Protein AF-A0A5E4IX55-F1 (afdb_monomer)

Radius of gyration: 18.2 Å; Cα contacts (8 Å, |Δi|>4): 88; chains: 1; bounding box: 45×21×56 Å

Sequence (107 aa):
MPLTCTFTAFGRRRVWPRFGTGIRASKFQLYNTPCQGTGADLIKLVMCEIYKRLDSEEAKIIGSIHNEILLEVPEDKAEEYAKMLCEVMNSIGSELLIQCRLHQKQR

Structure (mmCIF, N/CA/C/O backbone):
data_AF-A0A5E4IX55-F1
#
_entry.id   AF-A0A5E4IX55-F1
#
loop_
_atom_site.group_PDB
_atom_site.id
_atom_site.type_symbol
_atom_site.label_atom_id
_atom_site.label_alt_i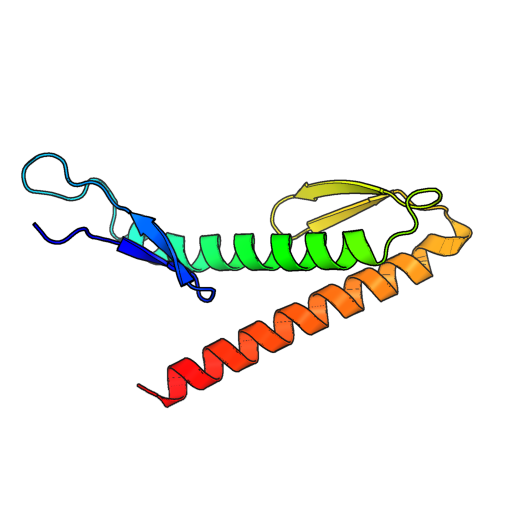d
_atom_site.label_comp_id
_atom_site.label_asym_id
_atom_sit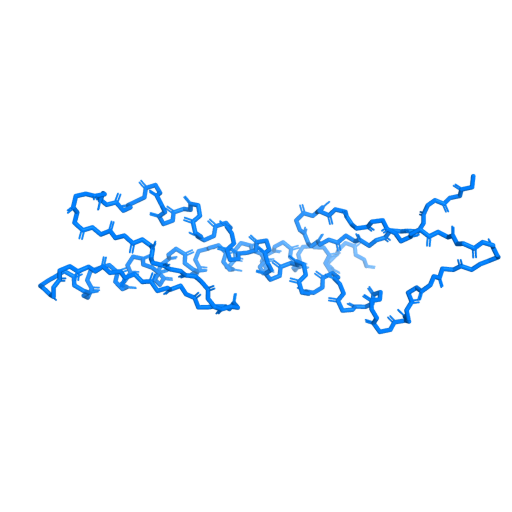e.label_entity_id
_atom_site.label_seq_id
_atom_site.pdbx_PDB_ins_code
_atom_site.Cartn_x
_atom_site.Cartn_y
_atom_site.Cartn_z
_atom_site.occupancy
_atom_site.B_iso_or_equiv
_atom_site.auth_seq_id
_atom_site.auth_comp_id
_atom_site.auth_asym_id
_atom_site.auth_atom_id
_atom_site.pdbx_PDB_model_num
ATOM 1 N N . MET A 1 1 ? 11.135 -9.776 -32.321 1.00 48.53 1 MET A N 1
ATOM 2 C CA . MET A 1 1 ? 11.803 -8.543 -31.834 1.00 48.53 1 MET A CA 1
ATOM 3 C C . MET A 1 1 ? 11.680 -8.481 -30.317 1.00 48.53 1 MET A C 1
ATOM 5 O O . MET A 1 1 ? 10.581 -8.737 -29.836 1.00 48.53 1 MET A O 1
ATOM 9 N N . PRO A 1 2 ? 12.750 -8.186 -29.557 1.00 61.44 2 PRO A N 1
ATOM 10 C CA . PRO A 1 2 ? 12.667 -8.155 -28.100 1.00 61.44 2 PRO A CA 1
ATOM 11 C C . PRO A 1 2 ? 11.823 -6.962 -27.631 1.00 61.44 2 PRO A C 1
ATOM 13 O O . PRO A 1 2 ? 12.058 -5.818 -28.023 1.00 61.44 2 PRO A O 1
ATOM 16 N N . LEU A 1 3 ? 10.819 -7.241 -26.800 1.00 72.38 3 LEU A N 1
ATOM 17 C CA . LEU A 1 3 ? 10.001 -6.224 -26.142 1.00 72.38 3 LEU A CA 1
ATOM 18 C C . LEU A 1 3 ? 10.849 -5.492 -25.100 1.00 72.38 3 LEU A C 1
ATOM 20 O O . LEU A 1 3 ? 11.465 -6.125 -24.243 1.00 72.38 3 LEU A O 1
ATOM 24 N N . THR A 1 4 ? 10.855 -4.159 -25.129 1.00 86.56 4 THR A N 1
ATOM 25 C CA . THR A 1 4 ? 11.454 -3.385 -24.039 1.00 86.56 4 THR A CA 1
ATOM 26 C C . THR A 1 4 ? 10.449 -3.257 -22.906 1.00 86.56 4 THR A C 1
ATOM 28 O O . THR A 1 4 ? 9.304 -2.853 -23.110 1.00 86.56 4 THR A O 1
ATOM 31 N N . CYS A 1 5 ? 10.866 -3.627 -21.704 1.00 90.31 5 CYS A N 1
ATOM 32 C CA . CYS A 1 5 ? 10.012 -3.638 -20.530 1.00 90.31 5 CYS A CA 1
ATOM 33 C C . CYS A 1 5 ? 10.764 -3.135 -19.300 1.00 90.31 5 CYS A C 1
ATOM 35 O O . CYS A 1 5 ? 11.987 -3.214 -19.216 1.00 90.31 5 CYS A O 1
ATOM 37 N N . THR A 1 6 ? 10.000 -2.595 -18.359 1.00 93.38 6 THR A N 1
ATOM 38 C CA . THR A 1 6 ? 10.460 -2.224 -17.019 1.00 93.38 6 THR A CA 1
ATOM 39 C C . THR A 1 6 ? 9.608 -2.959 -15.994 1.00 93.38 6 THR A C 1
ATOM 41 O O . THR A 1 6 ? 8.428 -3.216 -16.254 1.00 93.38 6 THR A O 1
ATOM 44 N N . PHE A 1 7 ? 10.180 -3.259 -14.834 1.00 94.19 7 PHE A N 1
ATOM 45 C CA . PHE A 1 7 ? 9.525 -4.024 -13.775 1.00 94.19 7 PHE A CA 1
ATOM 46 C C . PHE A 1 7 ? 9.537 -3.234 -12.469 1.00 94.19 7 PHE A C 1
ATOM 48 O O . PHE A 1 7 ? 10.482 -2.489 -12.211 1.00 94.19 7 PHE A O 1
ATOM 55 N N . THR A 1 8 ? 8.483 -3.376 -11.671 1.00 94.75 8 THR A N 1
ATOM 56 C CA . THR A 1 8 ? 8.476 -2.925 -10.272 1.00 94.75 8 THR A CA 1
ATOM 57 C C . THR A 1 8 ? 9.255 -3.913 -9.401 1.00 94.75 8 THR A C 1
ATOM 59 O O . THR A 1 8 ? 9.570 -5.016 -9.854 1.00 94.75 8 THR A O 1
ATOM 62 N N . ALA A 1 9 ? 9.555 -3.551 -8.150 1.00 91.56 9 ALA A N 1
ATOM 63 C CA . ALA A 1 9 ? 10.216 -4.461 -7.207 1.00 91.56 9 ALA A CA 1
ATOM 64 C C . ALA A 1 9 ? 9.401 -5.746 -6.958 1.00 91.56 9 ALA A C 1
ATOM 66 O O . ALA A 1 9 ? 9.974 -6.815 -6.783 1.00 91.56 9 ALA A O 1
ATOM 67 N N . PHE A 1 10 ? 8.071 -5.654 -7.048 1.00 91.12 10 PHE A N 1
ATOM 68 C CA . PHE A 1 10 ? 7.143 -6.783 -6.933 1.00 91.12 10 PHE A CA 1
ATOM 69 C C . PHE A 1 10 ? 6.908 -7.525 -8.264 1.00 91.12 10 PHE A C 1
ATOM 71 O O . PHE A 1 10 ? 6.009 -8.353 -8.375 1.00 91.12 10 PHE A O 1
ATOM 78 N N . GLY A 1 11 ? 7.683 -7.221 -9.311 1.00 91.69 11 GLY A N 1
ATOM 79 C CA . GLY A 1 11 ? 7.651 -7.948 -10.582 1.00 91.69 11 GLY A CA 1
ATOM 80 C C . GLY A 1 11 ? 6.551 -7.524 -11.559 1.00 91.69 11 GLY A C 1
ATOM 81 O O . GLY A 1 11 ? 6.450 -8.096 -12.649 1.00 91.69 11 GLY A O 1
ATOM 82 N N . ARG A 1 12 ? 5.748 -6.493 -11.255 1.00 95.00 12 ARG A N 1
ATOM 83 C CA . ARG A 1 12 ? 4.741 -5.996 -12.203 1.00 95.00 12 ARG A CA 1
ATOM 84 C C . ARG A 1 12 ? 5.422 -5.385 -13.425 1.00 95.00 12 ARG A C 1
ATOM 86 O O . ARG A 1 12 ? 6.242 -4.474 -13.321 1.00 95.00 12 ARG A O 1
ATOM 93 N N . ARG A 1 13 ? 5.043 -5.867 -14.609 1.00 94.50 13 ARG A N 1
ATOM 94 C CA . ARG A 1 13 ? 5.646 -5.482 -15.891 1.00 94.50 13 ARG A CA 1
ATOM 95 C C . ARG A 1 13 ? 4.914 -4.310 -16.541 1.00 94.50 13 ARG A C 1
ATOM 97 O O . ARG A 1 13 ? 3.702 -4.363 -16.733 1.00 94.50 13 ARG A O 1
ATOM 104 N N . ARG A 1 14 ? 5.665 -3.308 -17.007 1.00 92.88 14 ARG A N 1
ATOM 105 C CA . ARG A 1 14 ? 5.211 -2.338 -18.015 1.00 92.88 14 ARG A CA 1
ATOM 106 C C . ARG A 1 14 ? 5.923 -2.609 -19.333 1.00 92.88 14 ARG A C 1
ATOM 108 O O . ARG A 1 14 ? 7.152 -2.633 -19.385 1.00 92.88 14 ARG A O 1
ATOM 115 N N . VAL A 1 15 ? 5.144 -2.794 -20.394 1.00 91.62 15 VAL A N 1
ATOM 116 C CA . VAL A 1 15 ? 5.659 -2.945 -21.758 1.00 91.62 15 VAL A CA 1
ATOM 117 C C . VAL A 1 15 ? 5.760 -1.570 -22.406 1.00 91.62 15 VAL A C 1
ATOM 119 O O . VAL A 1 15 ? 4.824 -0.774 -22.333 1.00 91.62 15 VAL A O 1
ATOM 122 N N . TRP A 1 16 ? 6.890 -1.300 -23.049 1.00 90.31 16 TRP A N 1
ATOM 123 C CA . TRP A 1 16 ? 7.120 -0.079 -23.808 1.00 90.31 16 TRP A CA 1
ATOM 124 C C . TRP A 1 16 ? 7.035 -0.395 -25.300 1.00 90.31 16 TRP A C 1
ATOM 126 O O . TRP A 1 16 ? 7.998 -0.924 -25.865 1.00 90.31 16 TRP A O 1
ATOM 136 N N . PRO A 1 17 ? 5.884 -0.124 -25.946 1.00 83.06 17 PRO A N 1
ATOM 137 C CA . PRO A 1 17 ? 5.704 -0.453 -27.349 1.00 83.06 17 PRO A CA 1
ATOM 138 C C . PRO A 1 17 ? 6.698 0.328 -28.212 1.00 83.06 17 PRO A C 1
ATOM 140 O O . PRO A 1 17 ? 6.972 1.511 -27.978 1.00 83.06 17 PRO A O 1
ATOM 143 N N . ARG A 1 18 ? 7.239 -0.356 -29.220 1.00 80.38 18 ARG A N 1
ATOM 144 C CA . ARG A 1 18 ? 8.049 0.260 -30.270 1.00 80.38 18 ARG A CA 1
ATOM 145 C C . ARG A 1 18 ? 7.142 0.667 -31.422 1.00 80.38 18 ARG A C 1
ATOM 147 O O . ARG A 1 18 ? 6.292 -0.112 -31.837 1.00 80.38 18 ARG A O 1
ATOM 154 N N . PHE A 1 19 ? 7.357 1.870 -31.938 1.00 69.62 19 PHE A N 1
ATOM 155 C CA . PHE A 1 19 ? 6.723 2.353 -33.161 1.00 69.62 19 PHE A CA 1
ATOM 156 C C . PHE A 1 19 ? 7.842 2.740 -34.129 1.00 69.62 19 PHE A C 1
ATOM 158 O O . PHE A 1 19 ? 8.663 3.601 -33.812 1.00 69.62 19 PHE A O 1
ATOM 165 N N . GLY A 1 20 ? 7.921 2.066 -35.279 1.00 72.81 20 GLY A N 1
ATOM 166 C CA . GLY A 1 20 ? 9.060 2.200 -36.190 1.00 72.81 20 GLY A CA 1
ATOM 167 C C . GLY A 1 20 ? 10.365 1.695 -35.560 1.00 72.81 20 GLY A C 1
ATOM 168 O O . GLY A 1 20 ? 10.412 0.604 -34.994 1.00 72.81 20 GLY A O 1
ATOM 169 N N . THR A 1 21 ? 11.438 2.484 -35.641 1.00 69.88 21 THR A N 1
ATOM 170 C CA . THR A 1 21 ? 12.787 2.083 -35.196 1.00 69.88 21 THR A CA 1
ATOM 171 C C . THR A 1 21 ? 13.034 2.244 -33.689 1.00 69.88 21 THR A C 1
ATOM 173 O O . THR A 1 21 ? 14.022 1.717 -33.171 1.00 69.88 21 THR A O 1
ATOM 176 N N . GLY A 1 22 ? 12.147 2.921 -32.950 1.00 76.00 22 GLY A N 1
ATOM 177 C CA . GLY A 1 22 ? 12.412 3.364 -31.577 1.00 76.00 22 GLY A CA 1
ATOM 178 C C . GLY A 1 22 ? 11.294 3.102 -30.567 1.00 76.00 22 GLY A C 1
ATOM 179 O O . GLY A 1 22 ? 10.155 2.779 -30.905 1.00 76.00 22 GLY A O 1
ATOM 180 N N . ILE A 1 23 ? 11.645 3.252 -29.290 1.00 79.25 23 ILE A N 1
ATOM 181 C CA . ILE A 1 23 ? 10.705 3.280 -28.163 1.00 79.25 23 ILE A CA 1
ATOM 182 C C . ILE A 1 23 ? 10.296 4.742 -27.955 1.00 79.25 23 ILE A C 1
ATOM 184 O O . ILE A 1 23 ? 11.165 5.607 -27.901 1.00 79.25 23 ILE A O 1
ATOM 188 N N . ARG A 1 24 ? 8.995 5.033 -27.816 1.00 80.56 24 ARG A N 1
ATOM 189 C CA . ARG A 1 24 ? 8.500 6.411 -27.582 1.00 80.56 24 ARG A CA 1
ATOM 190 C C . ARG A 1 24 ? 8.779 6.955 -26.174 1.00 80.56 24 ARG A C 1
ATOM 192 O O . ARG A 1 24 ? 8.614 8.146 -25.941 1.00 80.56 24 ARG A O 1
ATOM 199 N N . ALA A 1 25 ? 9.158 6.094 -25.235 1.00 84.19 25 ALA A N 1
ATOM 200 C CA . ALA A 1 25 ? 9.420 6.470 -23.853 1.00 84.19 25 ALA A CA 1
ATOM 201 C C . ALA A 1 25 ? 10.739 7.231 -23.713 1.00 84.19 25 ALA A C 1
ATOM 203 O O . ALA A 1 25 ? 11.774 6.791 -24.219 1.00 84.19 25 ALA A O 1
ATOM 204 N N . SER A 1 26 ? 10.721 8.334 -22.967 1.00 89.00 26 SER A N 1
ATOM 205 C CA . SER A 1 26 ? 11.956 9.019 -22.593 1.00 89.00 26 SER A CA 1
ATOM 206 C C . SER A 1 26 ? 12.773 8.166 -21.615 1.00 89.00 26 SER A C 1
ATOM 208 O O . SER A 1 26 ? 12.230 7.338 -20.879 1.00 89.00 26 SER A O 1
ATOM 210 N N . LYS A 1 27 ? 14.091 8.400 -21.548 1.00 88.12 27 LYS A N 1
ATOM 211 C CA . LYS A 1 27 ? 14.953 7.759 -20.537 1.00 88.12 27 LYS A CA 1
ATOM 212 C C . LYS A 1 27 ? 14.417 7.995 -19.119 1.00 88.12 27 LYS A C 1
ATOM 214 O O . LYS A 1 27 ? 14.357 7.061 -18.330 1.00 88.12 27 LYS A O 1
ATOM 219 N N . PHE A 1 28 ? 13.938 9.205 -18.828 1.00 90.56 28 PHE A N 1
ATOM 220 C CA . PHE A 1 28 ? 13.334 9.542 -17.536 1.00 90.56 28 PHE A CA 1
ATOM 221 C C . PHE A 1 28 ? 12.102 8.690 -17.222 1.00 90.56 28 PHE A C 1
ATOM 223 O O . PHE A 1 28 ? 11.967 8.203 -16.107 1.00 90.56 28 PHE A O 1
ATOM 230 N N . GLN A 1 29 ? 11.230 8.436 -18.201 1.00 91.00 29 GLN A N 1
ATOM 231 C CA . GLN A 1 29 ? 10.075 7.557 -18.000 1.00 91.00 29 GLN A CA 1
ATOM 232 C C . GLN A 1 29 ? 10.489 6.113 -17.706 1.00 91.00 29 GLN A C 1
ATOM 234 O O . GLN A 1 29 ? 9.873 5.464 -16.856 1.00 91.00 29 GLN A O 1
ATOM 239 N N . LEU A 1 30 ? 11.534 5.621 -18.379 1.00 91.06 30 LEU A N 1
ATOM 240 C CA . LEU A 1 30 ? 12.079 4.284 -18.140 1.00 91.06 30 LEU A CA 1
ATOM 241 C C . LEU A 1 30 ? 12.646 4.148 -16.720 1.00 91.06 30 LEU A C 1
ATOM 243 O O . LEU A 1 30 ? 12.404 3.127 -16.084 1.00 91.06 30 LEU A O 1
ATOM 247 N N . TYR A 1 31 ? 13.334 5.173 -16.206 1.00 90.56 31 TYR A N 1
ATOM 248 C CA . TYR A 1 31 ? 13.867 5.173 -14.838 1.00 90.56 31 TYR A CA 1
ATOM 249 C C . TYR A 1 31 ? 12.789 5.395 -13.766 1.00 90.56 31 TYR A C 1
ATOM 251 O O . TYR A 1 31 ? 12.811 4.734 -12.731 1.00 90.56 31 TYR A O 1
ATOM 259 N N . ASN A 1 32 ? 11.813 6.272 -14.018 1.00 93.19 32 ASN A N 1
ATOM 260 C CA . ASN A 1 32 ? 10.787 6.620 -13.029 1.00 93.19 32 ASN A CA 1
ATOM 261 C C . ASN A 1 32 ? 9.719 5.533 -12.868 1.00 93.19 32 ASN A C 1
ATOM 263 O O . ASN A 1 32 ? 9.199 5.340 -11.770 1.00 93.19 32 ASN A O 1
ATOM 267 N N . THR A 1 33 ? 9.390 4.803 -13.939 1.00 94.06 33 THR 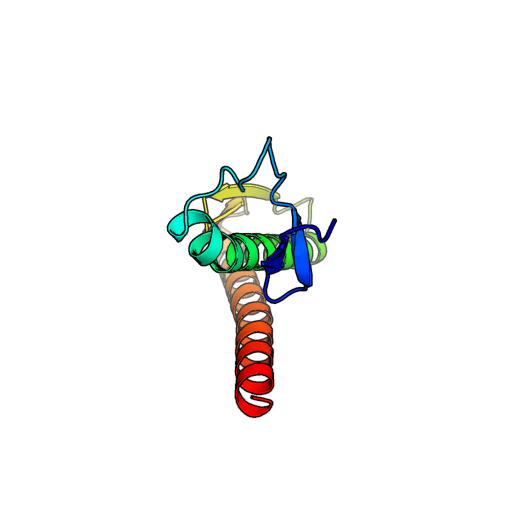A N 1
ATOM 268 C CA . THR A 1 33 ? 8.302 3.813 -13.912 1.00 94.06 33 THR A CA 1
ATOM 269 C C . THR A 1 33 ? 8.511 2.712 -12.867 1.00 94.06 33 THR A C 1
ATOM 271 O O . THR A 1 33 ? 7.557 2.440 -12.139 1.00 94.06 33 THR A O 1
ATOM 274 N N . PRO A 1 34 ? 9.688 2.062 -12.751 1.00 94.62 34 PRO A N 1
ATOM 275 C CA . PRO A 1 34 ? 9.946 1.100 -11.681 1.00 94.62 34 PRO A CA 1
ATOM 276 C C . PRO A 1 34 ? 9.670 1.659 -10.285 1.00 94.62 34 PRO A C 1
ATOM 278 O O . PRO A 1 34 ? 9.004 1.002 -9.489 1.00 94.62 34 PRO A O 1
ATOM 281 N N . CYS A 1 35 ? 10.132 2.881 -10.005 1.00 92.94 35 CYS A N 1
ATOM 282 C CA . CYS A 1 35 ? 9.988 3.517 -8.698 1.00 92.94 35 CYS A CA 1
ATOM 283 C C . CYS A 1 35 ? 8.518 3.849 -8.394 1.00 92.94 35 CYS A C 1
ATOM 285 O O . CYS A 1 35 ? 7.952 3.339 -7.428 1.00 92.94 35 CYS A O 1
ATOM 287 N N . GLN A 1 36 ? 7.858 4.604 -9.279 1.00 93.88 36 GLN A N 1
ATOM 288 C CA . GLN A 1 36 ? 6.448 4.972 -9.116 1.00 93.88 36 GLN A CA 1
ATOM 289 C C . GLN A 1 36 ? 5.540 3.738 -9.092 1.00 93.88 36 GLN A C 1
ATOM 291 O O . GLN A 1 36 ? 4.596 3.657 -8.309 1.00 93.88 36 GLN A O 1
ATOM 296 N N . GLY A 1 37 ? 5.827 2.758 -9.949 1.00 95.06 37 GLY A N 1
ATOM 297 C CA . GLY A 1 37 ? 5.094 1.504 -9.987 1.00 95.06 37 GLY A CA 1
ATOM 298 C C . GLY A 1 37 ? 5.230 0.726 -8.681 1.00 95.06 37 GLY A C 1
ATOM 299 O O . GLY A 1 37 ? 4.223 0.242 -8.182 1.00 95.06 37 GLY A O 1
ATOM 300 N N . THR A 1 38 ? 6.429 0.668 -8.102 1.00 94.81 38 THR A N 1
ATOM 301 C CA . THR A 1 38 ? 6.653 0.016 -6.803 1.00 94.81 38 THR A CA 1
ATOM 302 C C . THR A 1 38 ? 5.884 0.716 -5.684 1.00 94.81 38 THR A C 1
ATOM 304 O O . THR A 1 38 ? 5.230 0.041 -4.896 1.00 94.81 38 THR A O 1
ATOM 307 N N . GLY A 1 39 ? 5.869 2.054 -5.651 1.00 94.00 39 GLY A N 1
ATOM 308 C CA . GLY A 1 39 ? 5.039 2.800 -4.696 1.00 94.00 39 GLY A CA 1
ATOM 309 C C . GLY A 1 39 ? 3.543 2.501 -4.856 1.00 94.00 39 GLY A C 1
ATOM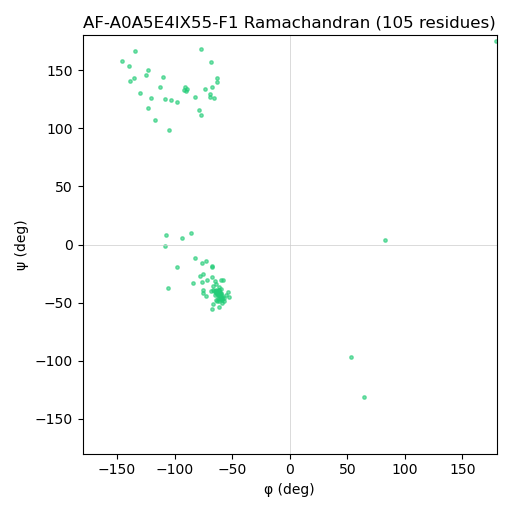 310 O O . GLY A 1 39 ? 2.843 2.269 -3.874 1.00 94.00 39 GLY A O 1
ATOM 311 N N . ALA A 1 40 ? 3.065 2.413 -6.101 1.00 94.62 40 ALA A N 1
ATOM 312 C CA . ALA A 1 40 ? 1.680 2.048 -6.398 1.00 94.62 40 ALA A CA 1
ATOM 313 C C . ALA A 1 40 ? 1.337 0.589 -6.042 1.00 94.62 40 ALA A C 1
ATOM 315 O O . ALA A 1 40 ? 0.175 0.287 -5.782 1.00 94.62 40 ALA A O 1
ATOM 316 N N . ASP A 1 41 ? 2.308 -0.323 -6.064 1.00 95.06 41 ASP A N 1
ATOM 317 C CA . ASP A 1 41 ? 2.113 -1.700 -5.598 1.00 95.06 41 ASP A CA 1
ATOM 318 C C . ASP A 1 41 ? 2.022 -1.740 -4.072 1.00 95.06 41 ASP A C 1
ATOM 320 O O . ASP A 1 41 ? 1.114 -2.361 -3.527 1.00 95.06 41 ASP A O 1
ATOM 324 N N . LEU A 1 42 ? 2.904 -1.008 -3.389 1.00 94.88 42 LEU A N 1
ATOM 325 C CA . LEU A 1 42 ? 2.950 -0.949 -1.934 1.00 94.88 42 LEU A CA 1
ATOM 326 C C . LEU A 1 42 ? 1.655 -0.389 -1.338 1.00 94.88 42 LEU A C 1
ATOM 328 O O . LEU A 1 42 ? 1.072 -1.026 -0.465 1.00 94.88 42 LEU A O 1
ATOM 332 N N . ILE A 1 43 ? 1.154 0.742 -1.849 1.00 95.06 43 ILE A N 1
ATOM 333 C CA . ILE A 1 43 ? -0.104 1.319 -1.349 1.00 95.06 43 ILE A CA 1
ATOM 334 C C . ILE A 1 43 ? -1.281 0.356 -1.548 1.00 95.06 43 ILE A C 1
ATOM 336 O O . ILE A 1 43 ? -2.125 0.228 -0.671 1.00 95.06 43 ILE A O 1
ATOM 340 N N . LYS A 1 44 ? -1.308 -0.396 -2.657 1.00 95.12 44 LYS A N 1
ATOM 341 C CA . LYS A 1 44 ? -2.355 -1.396 -2.911 1.00 95.12 44 LYS A CA 1
ATOM 342 C C . LYS A 1 44 ? -2.262 -2.585 -1.966 1.00 95.12 44 LYS A C 1
ATOM 344 O O . LYS A 1 44 ? -3.295 -3.057 -1.512 1.00 95.12 44 L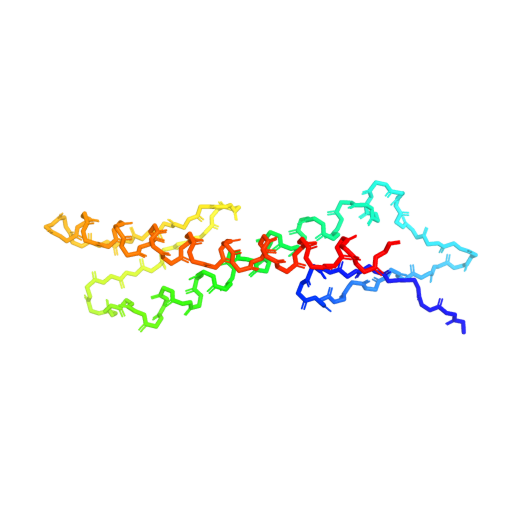YS A O 1
ATOM 349 N N . LEU A 1 45 ? -1.056 -3.062 -1.661 1.00 95.50 45 LEU A N 1
ATOM 350 C CA . LEU A 1 45 ? -0.859 -4.123 -0.670 1.00 95.50 45 LEU A CA 1
ATOM 351 C C . LEU A 1 45 ? -1.341 -3.674 0.712 1.00 95.50 45 LEU A C 1
ATOM 353 O O . LEU A 1 45 ? -2.079 -4.410 1.361 1.00 95.50 45 LEU A O 1
ATOM 357 N N . VAL A 1 46 ? -0.994 -2.446 1.111 1.00 96.44 46 VAL A N 1
ATOM 358 C CA . VAL A 1 46 ? -1.465 -1.827 2.357 1.00 96.44 46 VAL A CA 1
ATOM 359 C C . VAL A 1 46 ? -2.992 -1.743 2.376 1.00 96.44 46 VAL A C 1
ATOM 361 O O . VAL A 1 46 ? -3.611 -2.219 3.323 1.00 96.44 46 VAL A O 1
ATOM 364 N N . MET A 1 47 ? -3.615 -1.220 1.316 1.00 95.75 47 MET A N 1
ATOM 365 C CA . MET A 1 47 ? -5.077 -1.139 1.207 1.00 95.75 47 MET A CA 1
ATOM 366 C C . MET A 1 47 ? -5.744 -2.515 1.288 1.00 95.75 47 MET A C 1
ATOM 368 O O . MET A 1 47 ? -6.731 -2.664 2.000 1.00 95.75 47 MET A O 1
ATOM 372 N N . CYS A 1 48 ? -5.211 -3.526 0.594 1.00 95.56 48 CYS A N 1
ATOM 373 C CA . CYS A 1 48 ? -5.728 -4.893 0.656 1.00 95.56 48 CYS A CA 1
ATOM 374 C C . CYS A 1 48 ? -5.646 -5.478 2.069 1.00 95.56 48 CYS A C 1
ATOM 376 O O . CYS A 1 48 ? -6.545 -6.208 2.472 1.00 95.56 48 CYS A O 1
ATOM 378 N N . GLU A 1 49 ? -4.572 -5.203 2.807 1.00 96.62 49 GLU A N 1
ATOM 379 C CA . GLU A 1 49 ? -4.394 -5.727 4.160 1.00 96.62 49 GLU A CA 1
ATOM 380 C C . GLU A 1 49 ? -5.280 -5.004 5.179 1.00 96.62 49 GLU A C 1
ATOM 382 O O . GLU A 1 49 ? -5.931 -5.660 5.986 1.00 96.62 49 GLU A O 1
ATOM 387 N N . ILE A 1 50 ? -5.397 -3.677 5.081 1.00 95.56 50 ILE A N 1
ATOM 388 C CA . ILE A 1 50 ? -6.351 -2.893 5.877 1.00 95.56 50 ILE A CA 1
ATOM 389 C C . ILE A 1 50 ? -7.775 -3.370 5.613 1.00 95.56 50 ILE A C 1
ATOM 391 O O . ILE A 1 50 ? -8.515 -3.615 6.556 1.00 95.56 50 ILE A O 1
ATOM 395 N N . TYR A 1 51 ? -8.154 -3.564 4.348 1.00 94.69 51 TYR A N 1
ATOM 396 C CA . TYR A 1 51 ? -9.508 -3.980 3.984 1.00 94.69 51 TYR A CA 1
ATOM 397 C C . TYR A 1 51 ? -9.927 -5.311 4.629 1.00 94.69 51 TYR A C 1
ATOM 399 O O . TYR A 1 51 ? -11.098 -5.494 4.930 1.00 94.69 51 TYR A O 1
ATOM 407 N N . LYS A 1 52 ? -8.982 -6.226 4.890 1.00 94.62 52 LYS A N 1
ATOM 408 C CA . LYS A 1 52 ? -9.259 -7.479 5.617 1.00 94.62 52 LYS A CA 1
ATOM 409 C C . LYS A 1 52 ? -9.434 -7.290 7.127 1.00 94.62 52 LYS A C 1
ATOM 411 O O . LYS A 1 52 ? -10.010 -8.160 7.767 1.00 94.62 52 LYS A O 1
ATOM 416 N N . ARG A 1 53 ? -8.843 -6.235 7.695 1.00 94.44 53 ARG A N 1
ATOM 417 C CA . ARG A 1 53 ? -8.824 -5.955 9.142 1.00 94.44 53 ARG A CA 1
ATOM 418 C C . ARG A 1 53 ? -9.890 -4.954 9.572 1.00 94.44 53 ARG A C 1
ATOM 420 O O . ARG A 1 53 ? -10.183 -4.876 10.756 1.00 94.44 53 ARG A O 1
ATOM 427 N N . LEU A 1 54 ? -10.420 -4.17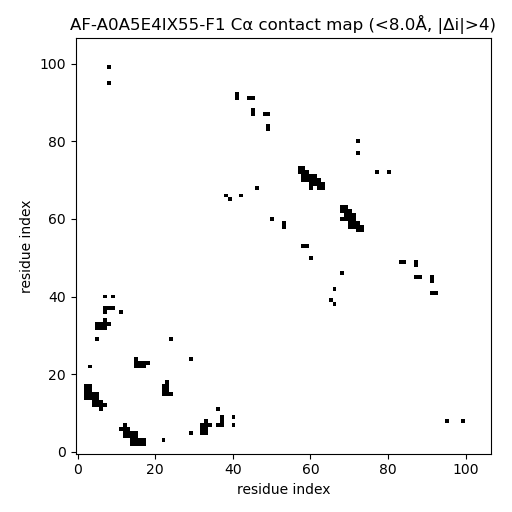3 8.634 1.00 94.06 54 LEU A N 1
ATOM 428 C CA . LEU A 1 54 ? -11.503 -3.235 8.889 1.00 94.06 54 LEU A CA 1
ATOM 429 C C . LEU A 1 54 ? -12.794 -3.981 9.218 1.00 94.06 54 LEU A C 1
ATOM 431 O O . LEU A 1 54 ? -13.183 -4.901 8.496 1.00 94.06 54 LEU A O 1
ATOM 435 N N . ASP A 1 55 ? -13.495 -3.512 10.245 1.00 93.56 55 ASP A N 1
ATOM 436 C CA . ASP A 1 55 ? -14.907 -3.818 10.408 1.00 93.56 55 ASP A CA 1
ATOM 437 C C . ASP A 1 55 ? -15.720 -2.913 9.472 1.00 93.56 55 ASP A C 1
ATOM 439 O O . ASP A 1 55 ? -15.712 -1.691 9.610 1.00 93.56 55 ASP A O 1
ATOM 443 N N . SER A 1 56 ? -16.415 -3.508 8.501 1.00 91.38 56 SER A N 1
ATOM 444 C CA . SER A 1 56 ? -17.196 -2.765 7.508 1.00 91.38 56 SER A CA 1
ATOM 445 C C . SER A 1 56 ? -18.420 -2.041 8.075 1.00 91.38 56 SER A C 1
ATOM 447 O O . SER A 1 56 ? -18.955 -1.155 7.401 1.00 91.38 56 SER A O 1
ATOM 449 N N . GLU A 1 57 ? -18.889 -2.424 9.267 1.00 93.12 57 GLU A N 1
ATOM 450 C CA . GLU A 1 57 ? -19.987 -1.731 9.949 1.00 93.12 57 GLU A CA 1
ATOM 451 C C . GLU A 1 57 ? -19.510 -0.435 10.614 1.00 93.12 57 GLU A C 1
ATOM 453 O O . GLU A 1 57 ? -20.280 0.520 10.724 1.00 93.12 57 GLU A O 1
ATOM 458 N N . GLU A 1 58 ? -18.230 -0.366 10.982 1.00 92.06 58 GLU A N 1
ATOM 459 C CA . GLU A 1 58 ? -17.664 0.752 11.737 1.00 92.06 58 GLU A CA 1
ATOM 460 C C . GLU A 1 58 ? -16.790 1.664 10.879 1.00 92.06 58 GLU A C 1
ATOM 462 O O . GLU A 1 58 ? -16.808 2.878 11.050 1.00 92.06 58 GLU A O 1
ATOM 467 N N . ALA A 1 59 ? -16.028 1.098 9.948 1.00 95.69 59 ALA A N 1
ATOM 468 C CA . ALA A 1 59 ? -14.932 1.785 9.291 1.00 95.69 59 ALA A CA 1
ATOM 469 C C . ALA A 1 59 ? -14.916 1.555 7.778 1.00 95.69 59 ALA A C 1
ATOM 471 O O . ALA A 1 59 ? -15.207 0.469 7.269 1.00 95.69 59 ALA A O 1
ATOM 472 N N . LYS A 1 60 ? -14.537 2.593 7.025 1.00 95.25 60 LYS A N 1
ATOM 473 C CA . LYS A 1 60 ? -14.500 2.549 5.556 1.00 95.25 60 LYS A CA 1
ATOM 474 C C . LYS A 1 60 ? -13.261 3.236 5.007 1.00 95.25 60 LYS A C 1
ATOM 476 O O . LYS A 1 60 ? -12.873 4.311 5.455 1.00 95.25 60 LYS A O 1
ATOM 481 N N . ILE A 1 61 ? -12.676 2.645 3.966 1.00 95.62 61 ILE A N 1
ATOM 482 C CA . ILE A 1 61 ? -11.686 3.334 3.134 1.00 95.62 61 ILE A CA 1
ATOM 483 C C . ILE A 1 61 ? -12.448 4.286 2.215 1.00 95.62 61 ILE A C 1
ATOM 485 O O . ILE A 1 61 ? -13.148 3.834 1.310 1.00 95.62 61 ILE A O 1
ATOM 489 N N . ILE A 1 62 ? -12.301 5.593 2.422 1.00 95.81 62 ILE A N 1
ATOM 490 C CA . ILE A 1 62 ? -12.929 6.606 1.560 1.00 95.81 62 ILE A CA 1
ATOM 491 C C . ILE A 1 62 ? -12.079 6.881 0.318 1.00 95.81 62 ILE A C 1
ATOM 493 O O . ILE A 1 62 ? -12.611 7.108 -0.768 1.00 95.81 62 ILE A O 1
ATOM 497 N N . GLY A 1 63 ? -10.753 6.794 0.432 1.00 93.12 63 GLY A N 1
ATOM 498 C CA . GLY A 1 63 ? -9.879 6.952 -0.723 1.00 93.12 63 GLY A CA 1
ATOM 499 C C . GLY A 1 63 ? -8.395 6.853 -0.405 1.00 93.12 63 GLY A C 1
ATOM 50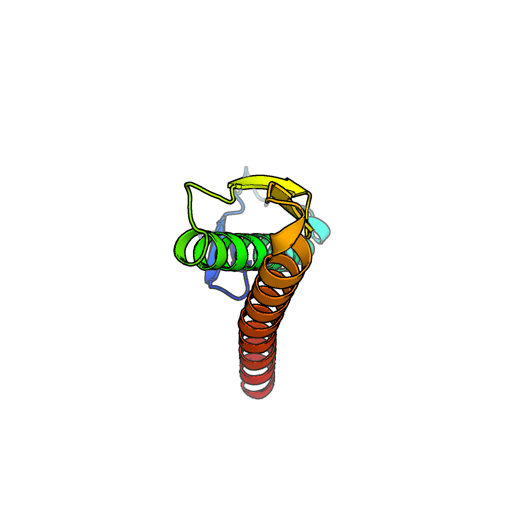0 O O . GLY A 1 63 ? -7.982 6.749 0.748 1.00 93.12 63 GLY A O 1
ATOM 501 N N . SER A 1 64 ? -7.591 6.903 -1.465 1.00 93.31 64 SER A N 1
ATOM 502 C CA . SER A 1 64 ? -6.135 7.004 -1.377 1.00 93.31 64 SER A CA 1
ATOM 503 C C . SER A 1 64 ? -5.634 8.134 -2.269 1.00 93.31 64 SER A C 1
ATOM 505 O O . SER A 1 64 ? -5.975 8.168 -3.456 1.00 93.31 64 SER A O 1
ATOM 507 N N . ILE A 1 65 ? -4.790 9.010 -1.735 1.00 91.75 65 ILE A N 1
ATOM 508 C CA . ILE A 1 65 ? -4.155 10.094 -2.488 1.00 91.75 65 ILE A CA 1
ATOM 509 C C . ILE A 1 65 ? -2.654 9.841 -2.466 1.00 91.75 65 ILE A C 1
ATOM 511 O O . ILE A 1 65 ? -2.003 10.006 -1.444 1.00 91.75 65 ILE A O 1
ATOM 515 N N . HIS A 1 66 ? -2.098 9.416 -3.601 1.00 87.06 66 HIS A N 1
ATOM 516 C CA . HIS A 1 66 ? -0.686 9.043 -3.728 1.00 87.06 66 HIS A CA 1
ATOM 517 C C . HIS A 1 66 ? -0.230 8.003 -2.684 1.00 87.06 66 HIS A C 1
ATOM 519 O O . HIS A 1 66 ? -0.387 6.805 -2.910 1.00 87.06 66 HIS A O 1
ATOM 525 N N . ASN A 1 67 ? 0.371 8.459 -1.588 1.00 87.38 67 ASN A N 1
ATOM 526 C CA . ASN A 1 67 ? 0.932 7.683 -0.484 1.00 87.38 67 ASN A CA 1
ATOM 527 C C . ASN A 1 67 ? 0.094 7.768 0.804 1.00 87.38 67 ASN A C 1
ATOM 529 O O . ASN A 1 67 ? 0.537 7.288 1.844 1.00 87.38 67 ASN A O 1
ATOM 533 N N . GLU A 1 68 ? -1.092 8.365 0.737 1.00 92.81 68 GLU A N 1
ATOM 534 C CA . GLU A 1 68 ? -2.005 8.546 1.861 1.00 92.81 68 GLU A CA 1
ATOM 535 C C . GLU A 1 68 ? -3.242 7.664 1.690 1.00 92.81 68 GLU A C 1
ATOM 537 O O . GLU A 1 68 ? -3.733 7.470 0.573 1.00 92.81 68 GLU A O 1
ATOM 542 N N . ILE A 1 69 ? -3.752 7.141 2.804 1.00 94.88 69 ILE A N 1
ATOM 543 C CA . ILE A 1 69 ? -5.013 6.399 2.883 1.00 94.88 69 ILE A CA 1
ATOM 544 C C . ILE A 1 69 ? -5.906 7.148 3.856 1.00 94.88 69 ILE A C 1
ATOM 546 O O . ILE A 1 69 ? -5.507 7.404 4.989 1.00 94.88 69 ILE A O 1
ATOM 550 N N . LEU A 1 70 ? -7.110 7.478 3.407 1.00 95.25 70 LEU A N 1
ATOM 551 C CA . LEU A 1 70 ? -8.109 8.139 4.225 1.00 95.25 70 LEU A CA 1
ATOM 552 C C . LEU A 1 70 ? -9.150 7.107 4.667 1.00 95.25 70 LEU A C 1
ATOM 554 O O . LEU A 1 70 ? -9.749 6.411 3.838 1.00 95.25 70 LEU A O 1
ATOM 558 N N . LEU A 1 71 ? -9.331 7.015 5.983 1.00 96.25 71 LEU A N 1
ATOM 559 C CA . LEU A 1 71 ? -10.309 6.157 6.639 1.00 96.25 71 LEU A CA 1
ATOM 560 C C . LEU A 1 71 ? -11.378 7.027 7.299 1.00 96.25 71 LEU A C 1
ATOM 562 O O . LEU A 1 71 ? -11.055 8.013 7.957 1.00 96.25 71 LEU A O 1
ATOM 566 N N . GLU A 1 72 ? -12.637 6.646 7.128 1.00 96.81 72 GLU A N 1
ATOM 567 C CA . GLU A 1 72 ? -13.761 7.155 7.912 1.00 96.81 72 GLU A CA 1
ATOM 568 C C . GLU A 1 72 ? -14.046 6.144 9.022 1.00 96.81 72 GLU A C 1
ATOM 570 O O . GLU A 1 72 ? -14.237 4.962 8.729 1.00 96.81 72 GLU A O 1
ATOM 575 N N . VAL A 1 73 ? -14.004 6.595 10.278 1.00 97.50 73 VAL A N 1
ATOM 576 C CA . VAL A 1 73 ? -14.111 5.758 11.484 1.00 97.50 73 VAL A CA 1
ATOM 577 C C . VAL A 1 73 ? -14.839 6.518 12.602 1.00 97.50 73 VAL A C 1
ATOM 579 O O . VAL A 1 73 ? -14.826 7.753 12.583 1.00 97.50 73 VAL A O 1
ATOM 582 N N . PRO A 1 74 ? -15.439 5.829 13.592 1.00 97.25 74 PRO A N 1
ATOM 583 C CA . PRO A 1 74 ? -16.018 6.465 14.769 1.00 97.25 74 PRO A CA 1
ATOM 584 C C . PRO A 1 74 ? -14.934 7.177 15.585 1.00 97.25 74 PRO A C 1
ATOM 586 O O . PRO A 1 74 ? -13.804 6.693 15.691 1.00 97.25 74 PRO A O 1
ATOM 589 N N . GLU A 1 75 ? -15.269 8.330 16.162 1.00 97.44 75 GLU A N 1
ATOM 590 C CA . GLU A 1 75 ? -14.306 9.190 16.865 1.00 97.44 75 GLU A CA 1
ATOM 591 C C . GLU A 1 75 ? -13.637 8.478 18.052 1.00 97.44 75 GLU A C 1
ATOM 593 O O . GLU A 1 75 ? -12.428 8.594 18.247 1.00 97.44 75 GLU A O 1
ATOM 598 N N . ASP A 1 76 ? -14.394 7.667 18.790 1.00 97.50 76 ASP A N 1
ATOM 599 C CA . ASP A 1 76 ? -13.921 6.881 19.933 1.00 97.50 76 ASP A CA 1
ATOM 600 C C . ASP A 1 76 ? -12.937 5.764 19.545 1.00 97.50 76 ASP A C 1
ATOM 602 O O . ASP A 1 76 ? -12.160 5.311 20.386 1.00 97.50 76 ASP A O 1
ATOM 606 N N . LYS A 1 77 ? -12.918 5.364 18.268 1.00 96.56 77 LYS A N 1
ATOM 607 C CA . LYS A 1 77 ? -12.031 4.325 17.720 1.00 96.56 77 LYS A CA 1
ATOM 608 C C . LYS A 1 77 ? -10.924 4.874 16.822 1.00 96.56 77 LYS A C 1
ATOM 610 O O . LYS A 1 77 ? -10.085 4.107 16.346 1.00 96.56 77 LYS A O 1
ATOM 615 N N . ALA A 1 78 ? -10.879 6.186 16.593 1.00 95.75 78 ALA A N 1
ATOM 616 C CA . ALA A 1 78 ? -9.949 6.800 15.647 1.00 95.75 78 ALA A CA 1
ATOM 617 C C . ALA A 1 78 ? -8.479 6.451 15.938 1.00 95.75 78 ALA A C 1
ATOM 619 O O . ALA A 1 78 ? -7.732 6.083 15.032 1.00 95.75 78 ALA A O 1
ATOM 620 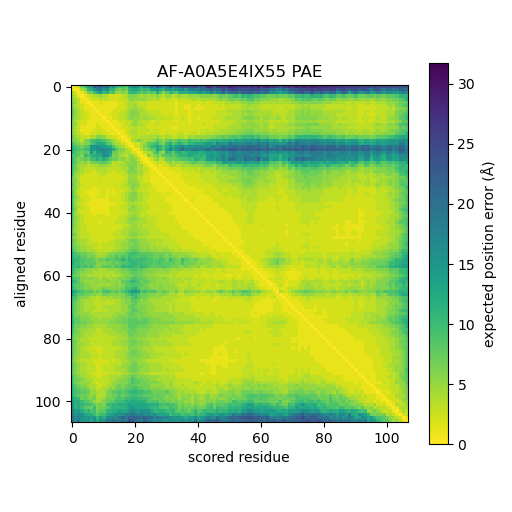N N . GLU A 1 79 ? -8.079 6.493 17.210 1.00 97.50 79 GLU A N 1
ATOM 621 C CA . GLU A 1 79 ? -6.714 6.173 17.647 1.00 97.50 79 GLU A CA 1
ATOM 622 C C . GLU A 1 79 ? -6.356 4.689 17.436 1.00 97.50 79 GLU A C 1
ATOM 624 O O . GLU A 1 79 ? -5.219 4.357 17.096 1.00 97.50 79 GLU A O 1
ATOM 629 N N . GLU A 1 80 ? -7.319 3.784 17.617 1.00 96.69 80 GLU A N 1
ATOM 630 C CA . GLU A 1 80 ? -7.132 2.346 17.399 1.00 96.69 80 GLU A CA 1
ATOM 631 C C . GLU A 1 80 ? -6.897 2.049 15.913 1.00 96.69 80 GLU A C 1
ATOM 633 O O . GLU A 1 80 ? -5.890 1.437 15.543 1.00 96.69 80 GLU A O 1
ATOM 638 N N . TYR A 1 81 ? -7.778 2.556 15.047 1.00 96.62 81 TYR A N 1
ATOM 639 C CA . TYR A 1 81 ? -7.652 2.386 13.600 1.00 96.62 81 TYR A CA 1
ATOM 640 C C . TYR A 1 81 ? -6.399 3.073 13.042 1.00 96.62 81 TYR A C 1
ATOM 642 O O . TYR A 1 81 ? -5.763 2.533 12.133 1.00 96.62 81 TYR A O 1
ATOM 650 N N . ALA A 1 82 ? -5.988 4.215 13.604 1.00 95.94 82 ALA A N 1
ATOM 651 C CA . ALA A 1 82 ? -4.745 4.888 13.230 1.00 95.94 82 ALA A CA 1
ATOM 652 C C . ALA A 1 82 ? -3.503 4.038 13.555 1.00 95.94 82 ALA A C 1
ATOM 654 O O . ALA A 1 82 ? -2.592 3.930 12.727 1.00 95.94 82 ALA A O 1
ATOM 655 N N . LYS A 1 83 ? -3.473 3.384 14.724 1.00 97.50 83 LYS A N 1
ATOM 656 C CA . LYS A 1 83 ? -2.393 2.452 15.092 1.00 97.50 83 LYS A CA 1
ATOM 657 C C . LYS A 1 83 ? -2.354 1.247 14.167 1.00 97.50 83 LYS A C 1
ATOM 659 O O . LYS A 1 83 ? -1.291 0.946 13.629 1.00 97.50 83 LYS A O 1
ATOM 664 N N . MET A 1 84 ? -3.504 0.625 13.909 1.00 96.75 84 MET A N 1
ATOM 665 C CA . MET A 1 84 ? -3.603 -0.503 12.980 1.00 96.75 84 MET A CA 1
ATOM 666 C C . MET A 1 84 ? -3.096 -0.126 11.580 1.00 96.75 84 MET A C 1
ATOM 668 O O . MET A 1 84 ? -2.282 -0.849 11.002 1.00 96.75 84 MET A O 1
ATOM 672 N N . LEU A 1 85 ? -3.505 1.037 11.057 1.00 96.06 85 LEU A N 1
ATOM 673 C CA . LEU A 1 85 ? -3.024 1.563 9.778 1.00 96.06 85 LEU A CA 1
ATOM 674 C C . LEU A 1 85 ? -1.494 1.717 9.774 1.00 96.06 85 LEU A C 1
ATOM 676 O O . LEU A 1 85 ? -0.825 1.243 8.854 1.00 96.06 85 LEU A O 1
ATOM 680 N N . CYS A 1 86 ? -0.934 2.334 10.818 1.00 96.56 86 CYS A N 1
ATOM 681 C CA . CYS A 1 86 ? 0.507 2.533 10.967 1.00 96.56 86 CYS A CA 1
ATOM 682 C C . CYS A 1 86 ? 1.276 1.201 11.014 1.00 96.56 86 CYS A C 1
ATOM 684 O O . CYS A 1 86 ? 2.293 1.038 10.335 1.00 96.56 86 CYS A O 1
ATOM 686 N N . GLU A 1 87 ? 0.779 0.221 11.767 1.00 97.62 87 GLU A N 1
ATOM 687 C CA . GLU A 1 87 ? 1.373 -1.115 11.864 1.00 97.62 87 GLU A CA 1
ATOM 688 C C . GLU A 1 87 ? 1.391 -1.832 10.513 1.00 97.62 87 GLU A C 1
ATOM 690 O O . GLU A 1 87 ? 2.433 -2.353 10.101 1.00 97.62 87 GLU A O 1
ATOM 695 N N . VAL A 1 88 ? 0.267 -1.818 9.788 1.00 96.88 88 VAL A N 1
ATOM 696 C CA . VAL A 1 88 ? 0.162 -2.435 8.459 1.00 96.88 88 VAL A CA 1
ATOM 697 C C . VAL A 1 88 ? 1.120 -1.767 7.470 1.00 96.88 88 VAL A C 1
ATOM 699 O O . VAL A 1 88 ? 1.860 -2.460 6.766 1.00 96.88 88 VAL A O 1
ATOM 702 N N . MET A 1 89 ? 1.163 -0.430 7.445 1.00 95.88 89 MET A N 1
ATOM 703 C CA . MET A 1 89 ? 2.076 0.324 6.578 1.00 95.88 89 MET A CA 1
ATOM 704 C C . MET A 1 89 ? 3.545 -0.007 6.868 1.00 95.88 89 MET A C 1
ATOM 706 O O . MET A 1 89 ? 4.308 -0.293 5.940 1.00 95.88 89 MET A O 1
ATOM 710 N N . ASN A 1 90 ? 3.941 -0.018 8.143 1.00 96.38 90 ASN A N 1
ATOM 711 C CA . ASN A 1 90 ? 5.315 -0.307 8.551 1.00 96.38 90 ASN A CA 1
ATOM 712 C C . ASN A 1 90 ? 5.719 -1.754 8.258 1.00 96.38 90 ASN A C 1
ATOM 714 O O . ASN A 1 90 ? 6.846 -1.996 7.821 1.00 96.38 90 ASN A O 1
ATOM 718 N N . SER A 1 91 ? 4.814 -2.713 8.466 1.00 96.44 91 SER A N 1
ATOM 719 C CA . SER A 1 91 ? 5.065 -4.130 8.196 1.00 96.44 91 SER A CA 1
ATOM 720 C C . SER A 1 91 ? 5.366 -4.371 6.711 1.00 96.44 91 SER A C 1
ATOM 722 O O . SER A 1 91 ? 6.445 -4.861 6.368 1.00 96.44 91 SER A O 1
ATOM 724 N N . ILE A 1 92 ? 4.475 -3.920 5.821 1.00 95.12 92 ILE A N 1
ATOM 725 C CA . ILE A 1 92 ? 4.619 -4.093 4.365 1.00 95.12 92 ILE A CA 1
ATOM 726 C C . ILE A 1 92 ? 5.818 -3.300 3.829 1.00 95.12 92 ILE A C 1
ATOM 728 O O . ILE A 1 92 ? 6.578 -3.791 2.990 1.00 95.12 92 ILE A O 1
ATOM 732 N N . GLY A 1 93 ? 6.034 -2.080 4.331 1.00 94.31 93 GLY A N 1
ATOM 733 C CA . GLY A 1 93 ? 7.199 -1.272 3.971 1.00 94.31 93 GLY A CA 1
ATOM 734 C C . GLY A 1 93 ? 8.522 -1.937 4.346 1.00 94.31 93 GLY A C 1
ATOM 735 O O . GLY A 1 93 ? 9.458 -1.961 3.542 1.00 94.31 93 GLY A O 1
ATOM 736 N N . SER A 1 94 ? 8.590 -2.533 5.536 1.00 94.62 94 SER A N 1
ATOM 737 C CA . SER A 1 94 ? 9.779 -3.245 6.012 1.00 94.62 94 SER A CA 1
ATOM 738 C C . SER A 1 94 ? 10.096 -4.467 5.151 1.00 94.62 94 SER A C 1
ATOM 740 O O . SER A 1 94 ? 11.262 -4.690 4.818 1.00 94.62 94 SER A O 1
ATOM 742 N N . GLU A 1 95 ? 9.080 -5.222 4.727 1.00 91.19 95 GLU A N 1
ATOM 743 C CA . GLU A 1 95 ? 9.260 -6.369 3.833 1.00 91.19 95 GLU A CA 1
ATOM 744 C C . GLU A 1 95 ? 9.895 -5.952 2.497 1.00 91.19 95 GLU A C 1
ATOM 746 O O . GLU A 1 95 ? 10.885 -6.548 2.058 1.00 91.19 95 GLU A O 1
ATOM 751 N N . LEU A 1 96 ? 9.407 -4.864 1.890 1.00 90.19 96 LEU A N 1
ATOM 752 C CA . LEU A 1 96 ? 9.986 -4.328 0.656 1.00 90.19 96 LEU A CA 1
ATOM 753 C C . LEU A 1 96 ? 11.451 -3.903 0.845 1.00 90.19 96 LEU A C 1
ATOM 755 O O . LEU A 1 96 ? 12.294 -4.182 -0.012 1.00 90.19 96 LEU A O 1
ATOM 759 N N . LEU A 1 97 ? 11.787 -3.238 1.955 1.00 88.62 97 LEU A N 1
ATOM 760 C CA . LEU A 1 97 ? 13.167 -2.820 2.237 1.00 88.62 97 LEU A CA 1
ATOM 761 C C . LEU A 1 97 ? 14.116 -4.019 2.354 1.00 88.62 97 LEU A C 1
ATOM 763 O O . LEU A 1 97 ? 15.246 -3.965 1.853 1.00 88.62 97 LEU A O 1
ATOM 767 N N . ILE A 1 98 ? 13.658 -5.112 2.970 1.00 86.88 98 ILE A N 1
ATOM 768 C CA . ILE A 1 98 ? 14.412 -6.367 3.051 1.00 86.88 98 ILE A 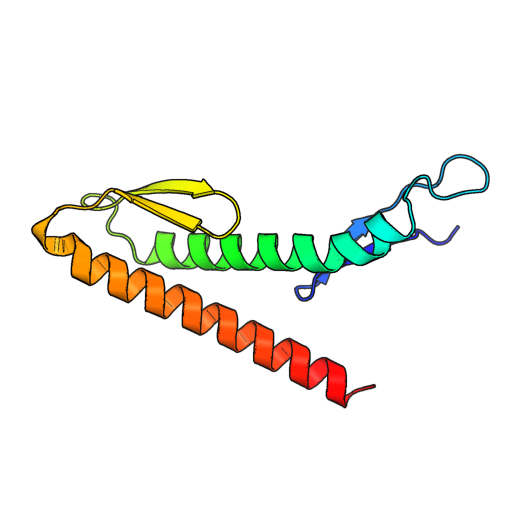CA 1
ATOM 769 C C . ILE A 1 98 ? 14.626 -6.941 1.648 1.00 86.88 98 ILE A C 1
ATOM 771 O O . ILE A 1 98 ? 15.765 -7.246 1.284 1.00 86.88 98 ILE A O 1
ATOM 775 N N . GLN A 1 99 ? 13.573 -7.026 0.831 1.00 81.50 99 GLN A N 1
ATOM 776 C CA . GLN A 1 99 ? 13.670 -7.525 -0.543 1.00 81.50 99 GLN A CA 1
ATOM 777 C C . GLN A 1 99 ? 14.652 -6.702 -1.386 1.00 81.50 99 GLN A C 1
ATOM 779 O O . GLN A 1 99 ? 15.510 -7.271 -2.065 1.00 81.50 99 GLN A O 1
ATOM 784 N N . CYS A 1 100 ? 14.587 -5.372 -1.320 1.00 80.88 100 CYS A N 1
ATOM 785 C CA . CYS A 1 100 ? 15.517 -4.489 -2.026 1.00 80.88 100 CYS A CA 1
ATOM 786 C C . CYS A 1 100 ? 16.972 -4.724 -1.593 1.00 80.88 100 CYS A C 1
ATOM 788 O O . CYS A 1 100 ? 17.866 -4.801 -2.438 1.00 80.88 100 CYS A O 1
ATOM 790 N N . ARG A 1 101 ? 17.216 -4.900 -0.287 1.00 80.19 101 ARG A N 1
ATOM 791 C CA . ARG A 1 101 ? 18.554 -5.183 0.252 1.00 80.19 101 ARG A CA 1
ATOM 792 C C . ARG A 1 101 ? 19.101 -6.528 -0.230 1.00 80.19 101 ARG A C 1
ATOM 794 O O . ARG A 1 101 ? 20.284 -6.619 -0.550 1.00 80.19 101 ARG A O 1
ATOM 801 N N . LEU A 1 102 ? 18.266 -7.565 -0.288 1.00 75.44 102 LEU A N 1
ATOM 802 C CA . LEU A 1 102 ? 18.671 -8.889 -0.773 1.00 75.44 102 LEU A CA 1
ATOM 803 C C . LEU A 1 102 ? 19.049 -8.853 -2.258 1.00 75.44 102 LEU A C 1
ATOM 805 O O . LEU A 1 102 ? 20.095 -9.381 -2.628 1.00 75.44 102 LEU A O 1
ATOM 809 N N . HIS A 1 103 ? 18.268 -8.158 -3.088 1.00 75.00 103 HIS A N 1
ATOM 810 C CA . HIS A 1 103 ? 18.577 -7.996 -4.511 1.00 75.00 103 HIS A CA 1
ATOM 811 C C . HIS A 1 103 ? 19.867 -7.203 -4.765 1.00 75.00 103 HIS A C 1
ATOM 813 O O . HIS A 1 103 ? 20.560 -7.472 -5.744 1.00 75.00 103 HIS A O 1
ATOM 819 N N . GLN A 1 104 ? 20.215 -6.244 -3.900 1.00 66.38 104 GLN A N 1
ATOM 820 C CA . GLN A 1 104 ? 21.477 -5.504 -4.013 1.00 66.38 104 GLN A CA 1
ATOM 821 C C . GLN A 1 104 ? 22.706 -6.344 -3.650 1.00 66.38 104 GLN A C 1
ATOM 823 O O . GLN A 1 104 ? 23.762 -6.115 -4.220 1.00 66.38 104 GLN A O 1
ATOM 828 N N . LYS A 1 105 ? 22.585 -7.319 -2.739 1.00 57.22 105 LYS A N 1
ATOM 829 C CA . LYS A 1 105 ? 23.697 -8.215 -2.366 1.00 57.22 105 LYS A CA 1
ATOM 830 C C . LYS A 1 105 ? 23.991 -9.312 -3.396 1.00 57.22 105 LYS A C 1
ATOM 832 O O . LYS A 1 105 ? 25.028 -9.955 -3.304 1.00 57.22 105 LYS A O 1
ATOM 837 N N . GLN A 1 106 ? 23.070 -9.564 -4.326 1.00 52.84 106 GLN A N 1
ATOM 838 C CA . GLN A 1 106 ? 23.214 -10.571 -5.387 1.00 52.84 106 GLN A CA 1
ATOM 839 C C . GLN A 1 106 ? 23.774 -9.991 -6.700 1.00 52.84 106 GLN A C 1
ATOM 841 O O . GLN A 1 106 ? 23.816 -10.692 -7.710 1.00 52.84 106 GLN A O 1
ATOM 846 N N . ARG A 1 107 ? 24.173 -8.716 -6.701 1.00 44.69 107 ARG A N 1
ATOM 847 C CA . ARG A 1 107 ? 24.812 -8.016 -7.821 1.00 44.69 107 ARG A CA 1
ATOM 848 C C . ARG A 1 107 ? 26.214 -7.587 -7.432 1.00 44.69 107 ARG A C 1
ATOM 850 O O . ARG A 1 107 ? 27.055 -7.554 -8.352 1.00 44.69 107 ARG A O 1
#

Solvent-accessible surface area (backbone atoms only — not comparable to full-atom values): 6438 Å² total; per-residue (Å²): 131,87,80,50,67,46,48,21,87,86,62,54,74,45,78,51,69,66,65,88,96,43,61,83,70,51,73,65,54,62,63,45,44,27,55,57,45,33,53,57,48,50,51,48,53,40,50,56,54,48,61,74,69,50,53,78,92,62,35,44,81,77,49,70,62,94,92,44,76,44,71,48,59,52,80,94,46,42,69,60,56,52,49,53,50,52,52,49,48,51,52,56,51,49,53,51,54,51,52,55,52,54,60,60,75,76,108

Nearest PDB structures (foldseek):
  5oxj-assembly1_A  TM=8.503E-01  e=3.360E-04  Thermus aquaticus
  7sxq-assembly1_A  TM=9.129E-01  e=1.882E-03  Plasmodium falciparum 3D7
  5dku-assembly2_B  TM=9.189E-01  e=4.168E-03  Plasmodium falciparum 3D7
  4aez-assembly2_E  TM=3.910E-01  e=2.115E+00  Schizosaccharomyces pombe
  6nr8-assembly1_1  TM=3.171E-01  e=5.348E+00  Homo sapiens

Secondary structure (DSSP, 8-state):
-PPEEEE-TT--EEEE-EETTEESS-HHHHHHHHHHHHHHHHHHHHHHHHHHHS-TTT-EEEEEETTEEEEE--GGGHHHHHHHHHHHHHHHHHHHHHHHHHHHHT-

Foldseek 3Di:
DDWDWAAALVGDIDTFDDDPPDGPDDPVCNVVCNVLVNLVVLVVQLVVVLVVVDDPVFKDFPDDDRNDTDMDGDPVCPVVSVVVSVVSSCVSVVVSVVSVVVVVVVD

Mean predicted aligned error: 5.37 Å

pLDDT: mean 89.46, std 10.7, range [44.69, 97.62]